Protein AF-A0A1D6E932-F1 (afdb_monomer)

Structure (mmCIF, N/CA/C/O backbone):
data_AF-A0A1D6E932-F1
#
_entry.id   AF-A0A1D6E932-F1
#
loop_
_atom_site.group_PDB
_atom_site.id
_atom_site.type_symbol
_atom_site.label_atom_id
_atom_site.label_alt_id
_atom_site.label_comp_id
_atom_site.label_asym_id
_atom_site.label_entity_id
_atom_sit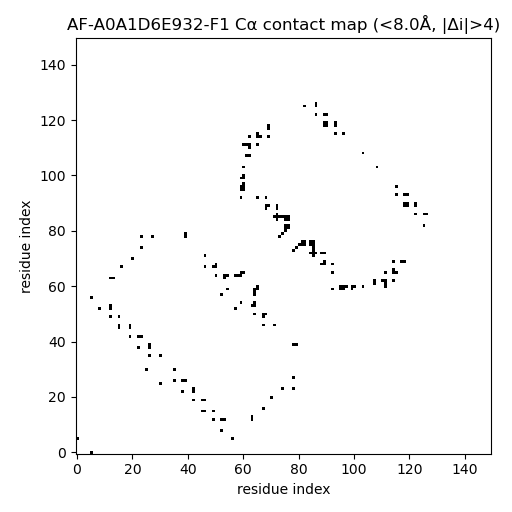e.label_seq_id
_atom_site.pdbx_PDB_ins_code
_atom_site.Cartn_x
_atom_site.Cartn_y
_atom_site.Cartn_z
_atom_site.occupancy
_atom_site.B_iso_or_equiv
_atom_site.auth_seq_id
_atom_site.auth_comp_id
_atom_site.auth_asym_id
_atom_site.auth_atom_id
_atom_site.pdbx_PDB_model_num
ATOM 1 N N . MET A 1 1 ? -7.353 -16.090 20.202 1.00 48.72 1 MET A N 1
ATOM 2 C CA . MET A 1 1 ? -6.089 -15.933 19.455 1.00 48.72 1 MET A CA 1
ATOM 3 C C . MET A 1 1 ? -4.944 -16.180 20.419 1.00 48.72 1 MET A C 1
ATOM 5 O O . MET A 1 1 ? -5.023 -15.699 21.541 1.00 48.72 1 MET A O 1
ATOM 9 N N . ASP A 1 2 ? -3.964 -16.998 20.036 1.00 39.47 2 ASP A N 1
ATOM 10 C CA . ASP A 1 2 ? -2.798 -17.320 20.872 1.00 39.47 2 ASP A CA 1
ATOM 11 C C . ASP A 1 2 ? -1.761 -16.184 20.766 1.00 39.47 2 ASP A C 1
ATOM 13 O O . ASP A 1 2 ? -1.199 -16.001 19.681 1.00 39.47 2 ASP A O 1
ATOM 17 N N . PRO A 1 3 ? -1.480 -15.441 21.854 1.00 47.84 3 PRO A N 1
ATOM 18 C CA . PRO A 1 3 ? -0.528 -14.326 21.851 1.00 47.84 3 PRO A CA 1
ATOM 19 C C . PRO A 1 3 ? 0.872 -14.726 21.363 1.00 47.84 3 PRO A C 1
ATOM 21 O O . PRO A 1 3 ? 1.587 -13.919 20.771 1.00 47.84 3 PRO A O 1
ATOM 24 N N . SER A 1 4 ? 1.250 -15.990 21.563 1.00 43.38 4 SER A N 1
ATOM 25 C CA . SER A 1 4 ? 2.555 -16.551 21.194 1.00 43.38 4 SER A CA 1
ATOM 26 C C . SER A 1 4 ? 2.719 -16.664 19.676 1.00 43.38 4 SER A C 1
ATOM 28 O O . SER A 1 4 ? 3.806 -16.450 19.135 1.00 43.38 4 SER A O 1
ATOM 30 N N . LYS A 1 5 ? 1.622 -16.962 18.970 1.00 43.97 5 LYS A N 1
ATOM 31 C CA . LYS A 1 5 ? 1.589 -17.013 17.506 1.00 43.97 5 LYS A CA 1
ATOM 32 C C . LYS A 1 5 ? 1.597 -15.610 16.911 1.00 43.97 5 LYS A C 1
ATOM 34 O O . LYS A 1 5 ? 2.419 -15.332 16.044 1.00 43.97 5 LYS A O 1
ATOM 39 N N . THR A 1 6 ? 0.774 -14.707 17.440 1.00 49.94 6 THR A N 1
ATOM 40 C CA . THR A 1 6 ? 0.719 -13.299 17.016 1.00 49.94 6 THR A CA 1
ATOM 41 C C . THR A 1 6 ? 2.080 -12.605 17.165 1.00 49.94 6 THR A C 1
ATOM 43 O O . THR A 1 6 ? 2.501 -11.887 16.262 1.00 49.94 6 THR A O 1
ATOM 46 N N . PHE A 1 7 ? 2.829 -12.896 18.237 1.00 48.88 7 PHE A N 1
ATOM 47 C CA . PHE A 1 7 ? 4.195 -12.396 18.430 1.00 48.88 7 PHE A CA 1
ATOM 48 C C . PHE A 1 7 ? 5.179 -12.930 17.373 1.00 48.88 7 PHE A C 1
ATOM 50 O O . PHE A 1 7 ? 5.971 -12.171 16.818 1.00 48.88 7 PHE A O 1
ATOM 57 N N . SER A 1 8 ? 5.099 -14.219 17.023 1.00 54.94 8 SER A N 1
ATOM 58 C CA . SER A 1 8 ? 5.931 -14.818 15.967 1.00 54.94 8 SER A CA 1
ATOM 59 C C . SER A 1 8 ? 5.633 -14.231 14.579 1.00 54.94 8 SER A C 1
ATOM 61 O O . SER A 1 8 ? 6.560 -13.941 13.818 1.00 54.94 8 SER A O 1
ATOM 63 N N . TYR A 1 9 ? 4.358 -13.990 14.260 1.00 56.62 9 TYR A N 1
ATOM 64 C CA . TYR A 1 9 ? 3.945 -13.389 12.988 1.00 56.62 9 TYR A CA 1
ATOM 65 C C . TYR A 1 9 ? 4.302 -11.907 12.891 1.00 56.62 9 TYR A C 1
ATOM 67 O O . TYR A 1 9 ? 4.814 -11.487 11.857 1.00 56.62 9 TYR A O 1
ATOM 75 N N . ALA A 1 10 ? 4.112 -11.130 13.960 1.00 55.44 10 ALA A N 1
ATOM 76 C CA . ALA A 1 10 ? 4.490 -9.719 14.003 1.00 55.44 10 ALA A CA 1
ATOM 77 C C . ALA A 1 10 ? 6.004 -9.528 13.813 1.00 55.44 10 ALA A C 1
ATOM 79 O O . ALA A 1 10 ? 6.424 -8.629 13.087 1.00 55.44 10 ALA A O 1
ATOM 80 N N . VAL A 1 11 ? 6.828 -10.412 14.390 1.00 54.97 11 VAL A N 1
ATOM 81 C CA . VAL A 1 11 ? 8.282 -10.422 14.161 1.00 54.97 11 VAL A CA 1
ATOM 82 C C . VAL A 1 11 ? 8.609 -10.766 12.704 1.00 54.97 11 VAL A C 1
ATOM 84 O O . VAL A 1 11 ? 9.445 -10.100 12.100 1.00 54.97 11 VAL A O 1
ATOM 87 N N . ARG A 1 12 ? 7.914 -11.740 12.101 1.00 56.66 12 ARG A N 1
ATOM 88 C CA . ARG A 1 12 ? 8.085 -12.105 10.682 1.00 56.66 12 ARG A CA 1
ATOM 89 C C . ARG A 1 12 ? 7.681 -10.985 9.724 1.00 56.66 12 ARG A C 1
ATOM 91 O O . ARG A 1 12 ? 8.414 -10.705 8.783 1.00 56.66 12 ARG A O 1
ATOM 98 N N . LEU A 1 13 ? 6.551 -10.329 9.979 1.00 56.72 13 LEU A N 1
ATOM 99 C CA . LEU A 1 13 ? 6.058 -9.182 9.215 1.00 56.72 13 LEU A CA 1
ATOM 100 C C . LEU A 1 13 ? 6.998 -7.988 9.345 1.00 56.72 13 LEU A C 1
ATOM 102 O O . LEU A 1 13 ? 7.326 -7.357 8.345 1.00 56.72 13 LEU A O 1
ATOM 106 N N . ARG A 1 14 ? 7.480 -7.704 10.560 1.00 58.62 14 ARG A N 1
ATOM 107 C CA . ARG A 1 14 ? 8.415 -6.603 10.790 1.00 58.62 14 ARG A CA 1
ATOM 108 C C . ARG A 1 14 ? 9.759 -6.840 10.114 1.00 58.62 14 ARG A C 1
ATOM 110 O O . ARG A 1 14 ? 10.263 -5.914 9.495 1.00 58.62 14 ARG A O 1
ATOM 117 N N . PHE A 1 15 ? 10.280 -8.066 10.177 1.00 55.44 15 PHE A N 1
ATOM 118 C CA . PHE A 1 15 ? 11.496 -8.470 9.471 1.00 55.44 15 PHE A CA 1
ATOM 119 C C . PHE A 1 15 ? 11.323 -8.346 7.948 1.00 55.44 15 PHE A C 1
ATOM 121 O O . PHE A 1 15 ? 12.140 -7.720 7.281 1.00 55.44 15 PHE A O 1
ATOM 128 N N . CYS A 1 16 ? 10.193 -8.825 7.413 1.00 57.69 16 CYS A N 1
ATOM 129 C CA . CYS A 1 16 ? 9.869 -8.726 5.990 1.00 57.69 16 CYS A CA 1
ATOM 130 C C . CYS A 1 16 ? 9.717 -7.266 5.521 1.00 57.69 16 CYS A C 1
ATOM 132 O O . CYS A 1 16 ? 10.161 -6.920 4.429 1.00 57.69 16 CYS A O 1
ATOM 134 N N . LEU A 1 17 ? 9.155 -6.385 6.357 1.00 57.22 17 LEU A N 1
ATOM 135 C CA . LEU A 1 17 ? 9.042 -4.945 6.096 1.00 57.22 17 LEU A CA 1
ATOM 136 C C . LEU A 1 17 ? 10.400 -4.231 6.111 1.00 57.22 17 LEU A C 1
ATOM 138 O O . LEU A 1 17 ? 10.667 -3.424 5.225 1.00 57.22 17 LEU A O 1
ATOM 142 N N . THR A 1 18 ? 11.275 -4.521 7.078 1.00 59.50 18 THR A N 1
ATOM 143 C CA . THR A 1 18 ? 12.627 -3.939 7.099 1.00 59.50 18 THR A CA 1
ATOM 144 C C . THR A 1 18 ? 13.475 -4.423 5.930 1.00 59.50 18 THR A C 1
ATOM 146 O O . THR A 1 18 ? 14.134 -3.609 5.287 1.00 59.50 18 THR A O 1
ATOM 149 N N . ASP A 1 19 ? 13.404 -5.711 5.597 1.00 59.34 19 ASP A N 1
ATOM 150 C CA . ASP A 1 19 ? 14.157 -6.276 4.478 1.00 59.34 19 ASP A CA 1
ATOM 151 C C . ASP A 1 19 ? 13.651 -5.763 3.128 1.00 59.34 19 ASP A C 1
ATOM 153 O O . ASP A 1 19 ? 14.445 -5.533 2.219 1.00 59.34 19 ASP A O 1
ATOM 157 N N . SER A 1 20 ? 12.344 -5.521 2.989 1.00 62.75 20 SER A N 1
ATOM 158 C CA . SER A 1 20 ? 11.769 -5.012 1.740 1.00 62.75 20 SER A CA 1
ATOM 159 C C . SER A 1 20 ? 12.076 -3.532 1.501 1.00 62.75 20 SER A C 1
ATOM 161 O O . SER A 1 20 ? 12.432 -3.182 0.380 1.00 62.75 20 SER A O 1
ATOM 163 N N . VAL A 1 21 ? 12.069 -2.672 2.528 1.00 63.16 21 VAL A N 1
ATOM 164 C CA . VAL A 1 21 ? 12.502 -1.265 2.373 1.00 63.16 21 VAL A CA 1
ATOM 165 C C . VAL A 1 21 ? 13.992 -1.171 2.016 1.00 63.16 21 VAL A C 1
ATOM 167 O O . VAL A 1 21 ? 14.375 -0.374 1.157 1.00 63.16 21 VAL A O 1
ATOM 170 N N . VAL A 1 22 ? 14.838 -2.012 2.623 1.00 63.69 22 VAL A N 1
ATOM 171 C CA . VAL A 1 22 ? 16.266 -2.100 2.270 1.00 63.69 22 VAL A CA 1
ATOM 172 C C . VAL A 1 22 ? 16.445 -2.643 0.850 1.00 63.69 22 VAL A C 1
ATOM 174 O O . VAL A 1 22 ? 17.260 -2.112 0.099 1.00 63.69 22 VAL A O 1
ATOM 177 N N . MET A 1 23 ? 15.654 -3.640 0.443 1.00 63.41 23 MET A N 1
ATOM 178 C CA . MET A 1 23 ? 15.693 -4.189 -0.914 1.00 63.41 23 MET A CA 1
ATOM 179 C C . MET A 1 23 ? 15.220 -3.205 -1.982 1.00 63.41 23 MET A C 1
ATOM 181 O O . MET A 1 23 ? 15.851 -3.147 -3.031 1.00 63.41 23 MET A O 1
ATOM 185 N N . ILE A 1 24 ? 14.182 -2.399 -1.734 1.00 61.56 24 ILE A N 1
ATOM 186 C CA . ILE A 1 24 ? 13.723 -1.364 -2.678 1.00 61.56 24 ILE A CA 1
ATOM 187 C C . ILE A 1 24 ? 14.830 -0.345 -2.938 1.00 61.56 24 ILE A C 1
ATOM 189 O O . ILE A 1 24 ? 15.150 -0.060 -4.091 1.00 61.56 24 ILE A O 1
ATOM 193 N N . ARG A 1 25 ? 15.461 0.166 -1.875 1.00 64.88 25 ARG A N 1
ATOM 194 C CA . ARG A 1 25 ? 16.590 1.098 -2.006 1.00 64.88 25 ARG A CA 1
ATOM 195 C C . ARG A 1 25 ? 17.777 0.451 -2.708 1.00 64.88 25 ARG A C 1
ATOM 197 O O . ARG A 1 25 ? 18.344 1.039 -3.621 1.00 64.88 25 ARG A O 1
ATOM 204 N N . TYR A 1 26 ? 18.103 -0.788 -2.345 1.00 62.72 26 TYR A N 1
ATOM 205 C CA . TYR A 1 26 ? 19.189 -1.533 -2.977 1.00 62.72 26 TYR A CA 1
ATOM 206 C C . TYR A 1 26 ? 18.951 -1.763 -4.482 1.00 62.72 26 TYR A C 1
ATOM 208 O O . TYR A 1 26 ? 19.862 -1.606 -5.295 1.00 62.72 26 TYR A O 1
ATOM 216 N N . LEU A 1 27 ? 17.714 -2.087 -4.861 1.00 63.81 27 LEU A N 1
ATOM 217 C CA . LEU A 1 27 ? 17.266 -2.254 -6.244 1.00 63.81 27 LEU A CA 1
ATOM 218 C C . LEU A 1 27 ? 17.329 -0.959 -7.055 1.00 63.81 27 LEU A C 1
ATOM 220 O O . LEU A 1 27 ? 17.699 -0.990 -8.230 1.00 63.81 27 LEU A O 1
ATOM 224 N N . ALA A 1 28 ? 16.946 0.160 -6.441 1.00 63.72 28 ALA A N 1
ATOM 225 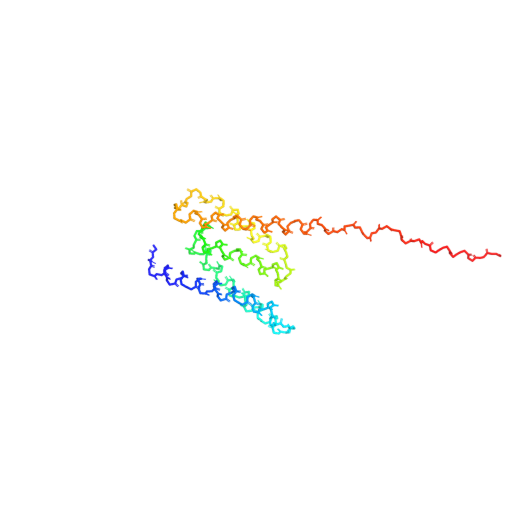C CA . ALA A 1 28 ? 16.960 1.470 -7.076 1.00 63.72 28 ALA A CA 1
ATOM 226 C C . ALA A 1 28 ? 18.388 1.999 -7.283 1.00 63.72 28 ALA A C 1
ATOM 228 O O . ALA A 1 28 ? 18.674 2.557 -8.340 1.00 63.72 28 ALA A O 1
ATOM 229 N N . GLU A 1 29 ? 19.281 1.793 -6.310 1.00 65.31 29 GLU A N 1
ATOM 230 C CA . GLU A 1 29 ? 20.620 2.396 -6.296 1.00 65.31 29 GLU A CA 1
ATOM 231 C C . GLU A 1 29 ? 21.705 1.539 -6.972 1.00 65.31 29 GLU A C 1
ATOM 233 O O . GLU A 1 29 ? 22.630 2.095 -7.563 1.00 65.31 29 GLU A O 1
ATOM 238 N N . PHE A 1 30 ? 21.627 0.200 -6.912 1.00 64.94 30 PHE A N 1
ATOM 239 C CA . PHE A 1 30 ? 22.788 -0.656 -7.225 1.00 64.94 30 PHE A CA 1
ATOM 240 C C . PHE A 1 30 ? 22.584 -1.684 -8.341 1.00 64.94 30 PHE A C 1
ATOM 242 O O . PHE A 1 30 ? 23.555 -2.329 -8.744 1.00 64.94 30 PHE A O 1
ATOM 249 N N . LYS A 1 31 ? 21.361 -1.877 -8.852 1.00 63.06 31 LYS A N 1
ATOM 250 C CA . LYS A 1 31 ? 21.060 -2.957 -9.808 1.00 63.06 31 LYS A CA 1
ATOM 251 C C . LYS A 1 31 ? 20.554 -2.429 -11.152 1.00 63.06 31 LYS A C 1
ATOM 253 O O . LYS A 1 31 ? 19.603 -1.654 -11.220 1.00 63.06 31 LYS A O 1
ATOM 258 N N . THR A 1 32 ? 21.171 -2.895 -12.242 1.00 66.31 32 THR A N 1
ATOM 259 C CA . THR A 1 32 ? 20.792 -2.576 -13.632 1.00 66.31 32 THR A CA 1
ATOM 260 C C . THR A 1 32 ? 20.562 -3.858 -14.441 1.00 66.31 32 THR A C 1
ATOM 262 O O . THR A 1 32 ? 21.080 -4.922 -14.103 1.00 66.31 32 THR A O 1
ATOM 265 N N . GLY A 1 33 ? 19.749 -3.789 -15.499 1.00 69.62 33 GLY A N 1
ATOM 266 C CA . GLY A 1 33 ? 19.511 -4.927 -16.396 1.00 69.62 33 GLY A CA 1
ATOM 267 C C . GLY A 1 33 ? 18.829 -6.131 -15.724 1.00 69.62 33 GLY A C 1
ATOM 268 O O . GLY A 1 33 ? 17.830 -5.974 -15.024 1.00 69.62 33 GLY A O 1
ATOM 269 N N . ALA A 1 34 ? 19.350 -7.340 -15.962 1.00 74.75 34 ALA A N 1
ATOM 270 C CA . ALA A 1 34 ? 18.742 -8.599 -15.514 1.00 74.75 34 ALA A CA 1
ATOM 271 C C . ALA A 1 34 ? 18.691 -8.747 -13.982 1.00 74.75 34 ALA A C 1
ATOM 273 O O . ALA A 1 34 ? 17.680 -9.189 -13.446 1.00 74.75 34 ALA A O 1
ATOM 274 N N . GLU A 1 35 ? 19.721 -8.290 -13.263 1.00 74.44 35 GLU A N 1
ATOM 275 C CA . GLU A 1 35 ? 19.758 -8.414 -11.800 1.00 74.44 35 GLU A CA 1
ATOM 276 C C . GLU A 1 35 ? 18.667 -7.579 -11.110 1.00 74.44 35 GLU A C 1
ATOM 278 O O . GLU A 1 35 ? 18.160 -7.965 -10.059 1.00 74.44 35 GLU A O 1
ATOM 283 N N . ARG A 1 36 ? 18.284 -6.438 -11.706 1.00 76.38 36 ARG A N 1
ATOM 284 C CA . ARG A 1 36 ? 17.167 -5.618 -11.213 1.00 76.38 36 ARG A CA 1
ATOM 285 C C . ARG A 1 36 ? 15.847 -6.370 -11.344 1.00 76.38 36 ARG A C 1
ATOM 287 O O . ARG A 1 36 ? 15.011 -6.286 -10.451 1.00 76.38 36 ARG A O 1
ATOM 294 N N . LYS A 1 37 ? 15.666 -7.102 -12.446 1.00 78.56 37 LYS A N 1
ATOM 295 C CA . LYS A 1 37 ? 14.451 -7.876 -12.704 1.00 78.56 37 LYS A CA 1
ATOM 296 C C . LYS A 1 37 ? 14.306 -9.023 -11.703 1.00 78.56 37 LYS A C 1
ATOM 298 O O . LYS A 1 37 ? 13.266 -9.116 -11.061 1.00 78.56 37 LYS A O 1
ATOM 303 N N . ASP A 1 38 ? 15.357 -9.816 -11.508 1.00 79.44 38 ASP A N 1
ATOM 304 C CA . ASP A 1 38 ? 15.336 -10.950 -10.573 1.00 79.44 38 ASP A CA 1
ATOM 305 C C . ASP A 1 38 ? 15.078 -10.489 -9.134 1.00 79.44 38 ASP A C 1
ATOM 307 O O . ASP A 1 38 ? 14.281 -11.076 -8.399 1.00 79.44 38 ASP A O 1
ATOM 311 N N . ALA A 1 39 ? 15.718 -9.396 -8.719 1.00 75.88 39 ALA A N 1
ATOM 312 C CA . ALA A 1 39 ? 15.491 -8.855 -7.390 1.00 75.88 39 ALA A CA 1
ATOM 313 C C . ALA A 1 39 ? 14.092 -8.218 -7.252 1.00 75.88 39 ALA A C 1
ATOM 315 O O . ALA A 1 39 ? 13.464 -8.415 -6.216 1.00 75.88 39 ALA A O 1
ATOM 316 N N . ALA A 1 40 ? 13.538 -7.573 -8.287 1.00 82.44 40 ALA A N 1
ATOM 317 C CA . ALA A 1 40 ? 12.148 -7.102 -8.268 1.00 82.44 40 ALA A CA 1
ATOM 318 C C . ALA A 1 40 ? 11.139 -8.263 -8.167 1.00 82.44 40 ALA A C 1
ATOM 320 O O . ALA A 1 40 ? 10.160 -8.166 -7.426 1.00 82.44 40 ALA A O 1
ATOM 321 N N . GLU A 1 41 ? 11.381 -9.383 -8.853 1.00 85.31 41 GLU A N 1
ATOM 322 C CA . GLU A 1 41 ? 10.555 -10.591 -8.736 1.00 85.31 41 GLU A CA 1
ATOM 323 C C . GLU A 1 41 ? 10.617 -11.180 -7.318 1.00 85.31 41 GLU A C 1
ATOM 325 O O . GLU A 1 41 ? 9.576 -11.465 -6.722 1.00 85.31 41 GLU A O 1
ATOM 330 N N . ASN A 1 42 ? 11.810 -11.274 -6.726 1.00 81.38 42 ASN A N 1
ATOM 331 C CA . ASN A 1 42 ? 11.973 -11.729 -5.343 1.00 81.38 42 ASN A CA 1
ATOM 332 C C . ASN A 1 42 ? 11.276 -10.797 -4.338 1.00 81.38 42 ASN A C 1
ATOM 334 O O . ASN A 1 42 ? 10.580 -11.266 -3.433 1.00 81.38 42 ASN A O 1
ATOM 338 N N . THR A 1 43 ? 11.402 -9.478 -4.512 1.00 82.94 43 THR A N 1
ATOM 339 C CA . THR A 1 43 ? 10.712 -8.484 -3.679 1.00 82.94 43 THR A CA 1
ATOM 340 C C . THR A 1 43 ? 9.192 -8.593 -3.815 1.00 82.94 43 THR A C 1
ATOM 342 O O . THR A 1 43 ? 8.487 -8.554 -2.808 1.00 82.94 43 THR A O 1
ATOM 345 N N . MET A 1 44 ? 8.672 -8.819 -5.025 1.00 88.25 44 MET A N 1
ATOM 346 C CA . MET A 1 44 ? 7.243 -9.057 -5.255 1.00 88.25 44 MET A CA 1
ATOM 347 C C . MET A 1 44 ? 6.735 -10.289 -4.494 1.00 88.25 44 MET A C 1
ATOM 349 O O . MET A 1 44 ? 5.664 -10.243 -3.888 1.00 88.25 44 MET A O 1
ATOM 353 N N . VAL A 1 45 ? 7.487 -11.394 -4.511 1.00 87.12 45 VAL A N 1
ATOM 354 C CA . VAL A 1 45 ? 7.122 -12.615 -3.773 1.00 87.12 45 VAL A CA 1
ATOM 355 C C . VAL A 1 45 ? 7.076 -12.347 -2.267 1.00 87.12 45 VAL A C 1
ATOM 357 O O . VAL A 1 45 ? 6.117 -12.751 -1.608 1.00 87.12 45 VAL A O 1
ATOM 360 N N . ALA A 1 46 ? 8.061 -11.622 -1.731 1.00 84.38 46 ALA A N 1
ATOM 361 C CA . ALA A 1 46 ? 8.091 -11.247 -0.320 1.00 84.38 46 ALA A CA 1
ATOM 362 C C . ALA A 1 46 ? 6.887 -10.371 0.069 1.00 84.38 46 ALA A C 1
ATOM 364 O O . ALA A 1 46 ? 6.220 -10.657 1.064 1.00 84.38 46 ALA A O 1
ATOM 365 N N . TYR A 1 47 ? 6.554 -9.361 -0.745 1.00 88.31 47 TYR A N 1
ATOM 366 C CA . TYR A 1 47 ? 5.396 -8.500 -0.499 1.00 88.31 47 TYR A CA 1
ATOM 367 C C . TYR A 1 47 ? 4.076 -9.264 -0.501 1.00 88.31 47 TYR A C 1
ATOM 369 O O . TYR A 1 47 ? 3.261 -9.055 0.393 1.00 88.31 47 TYR A O 1
ATOM 377 N N . LYS A 1 48 ? 3.875 -10.179 -1.456 1.00 90.75 48 LYS A N 1
ATOM 378 C CA . LYS A 1 48 ? 2.667 -11.015 -1.498 1.00 90.75 48 LYS A CA 1
ATOM 379 C C . LYS A 1 48 ? 2.552 -11.910 -0.269 1.00 90.75 48 LYS A C 1
ATOM 381 O O . LYS A 1 48 ? 1.507 -11.926 0.368 1.00 90.75 48 LYS A O 1
ATOM 386 N N . ALA A 1 49 ? 3.637 -12.581 0.117 1.00 87.56 49 ALA A N 1
ATOM 387 C CA . ALA A 1 49 ? 3.637 -13.426 1.308 1.00 87.56 49 ALA A CA 1
ATOM 388 C C . ALA A 1 49 ? 3.339 -12.621 2.587 1.00 87.56 49 ALA A C 1
ATOM 390 O O . ALA A 1 49 ? 2.572 -13.066 3.439 1.00 87.56 49 ALA A O 1
ATOM 391 N N . ALA A 1 50 ? 3.914 -11.422 2.720 1.00 87.12 50 ALA A N 1
ATOM 392 C CA . ALA A 1 50 ? 3.606 -10.524 3.828 1.00 87.12 50 ALA A CA 1
ATOM 393 C C . ALA A 1 50 ? 2.144 -10.052 3.789 1.00 87.12 50 ALA A C 1
ATOM 395 O O . ALA A 1 50 ? 1.503 -9.979 4.836 1.00 87.12 50 ALA A O 1
ATOM 396 N N . GLN A 1 51 ? 1.613 -9.757 2.599 1.00 91.19 51 GLN A N 1
ATOM 397 C CA . GLN A 1 51 ? 0.238 -9.300 2.418 1.00 91.19 51 GLN A CA 1
ATOM 398 C C . GLN A 1 51 ? -0.753 -10.384 2.829 1.00 91.19 51 GLN A C 1
ATOM 400 O O . GLN A 1 51 ? -1.651 -10.094 3.611 1.00 91.19 51 GLN A O 1
ATOM 405 N N . ASP A 1 52 ? -0.548 -11.628 2.398 1.00 91.06 52 ASP A N 1
ATOM 406 C CA . ASP A 1 52 ? -1.408 -12.757 2.765 1.00 91.06 52 ASP A CA 1
ATOM 407 C C . ASP A 1 52 ? -1.475 -12.943 4.290 1.00 91.06 52 ASP A C 1
ATOM 409 O O . ASP A 1 52 ? -2.555 -13.112 4.857 1.00 91.06 52 ASP A O 1
ATOM 413 N N . ILE A 1 53 ? -0.330 -12.840 4.979 1.00 89.38 53 ILE A N 1
ATOM 414 C CA . ILE A 1 53 ? -0.272 -12.927 6.446 1.00 89.38 53 ILE A CA 1
ATOM 415 C C . ILE A 1 53 ? -0.982 -11.727 7.088 1.00 89.38 53 ILE A C 1
ATOM 417 O O . ILE A 1 53 ? -1.763 -11.901 8.020 1.00 89.38 53 ILE A O 1
ATOM 421 N N . ALA A 1 54 ? -0.731 -10.507 6.604 1.00 89.56 54 ALA A N 1
ATOM 422 C CA . ALA A 1 54 ? -1.339 -9.301 7.159 1.00 89.56 54 ALA A CA 1
ATOM 423 C C . ALA A 1 54 ? -2.865 -9.282 6.981 1.00 89.56 54 ALA A C 1
ATOM 425 O O . ALA A 1 54 ? -3.572 -8.879 7.900 1.00 89.56 54 ALA A O 1
ATOM 426 N N . LEU A 1 55 ? -3.376 -9.738 5.834 1.00 90.06 55 LEU A N 1
ATOM 427 C CA . LEU A 1 55 ? -4.812 -9.836 5.564 1.00 90.06 55 LEU A CA 1
ATOM 428 C C . LEU A 1 55 ? -5.501 -10.862 6.473 1.00 90.06 55 LEU A C 1
ATOM 430 O O . LEU A 1 55 ? -6.640 -10.639 6.875 1.00 90.06 55 LEU A O 1
ATOM 434 N N . ALA A 1 56 ? -4.823 -11.968 6.794 1.00 90.88 56 ALA A N 1
ATOM 435 C CA . ALA A 1 56 ? -5.375 -13.032 7.628 1.00 90.88 56 ALA A CA 1
ATOM 436 C C . ALA A 1 56 ? -5.335 -12.716 9.133 1.00 90.88 56 ALA A C 1
ATOM 438 O O . ALA A 1 56 ? -6.238 -13.112 9.868 1.00 90.88 56 ALA A O 1
ATOM 439 N N . GLU A 1 57 ? -4.287 -12.031 9.599 1.00 88.69 57 GLU A N 1
ATOM 440 C CA . GLU A 1 57 ? -3.981 -11.924 11.033 1.00 88.69 57 GLU A CA 1
ATOM 441 C C . GLU A 1 57 ? -4.190 -10.518 11.615 1.00 88.69 57 GLU A C 1
ATOM 443 O O . GLU A 1 57 ? -4.272 -10.376 12.836 1.00 88.69 57 GLU A O 1
ATOM 448 N N . LEU A 1 58 ? -4.250 -9.471 10.783 1.00 89.38 58 LEU A N 1
ATOM 449 C CA . LEU A 1 58 ? -4.293 -8.080 11.241 1.00 89.38 58 LEU A CA 1
ATOM 450 C C . LEU A 1 58 ? -5.539 -7.347 10.736 1.00 89.38 58 LEU A C 1
ATOM 452 O O . LEU A 1 58 ? -5.901 -7.434 9.560 1.00 89.38 58 LEU A O 1
ATOM 456 N N . ALA A 1 59 ? -6.144 -6.548 11.616 1.00 90.69 59 ALA A N 1
ATOM 457 C CA . ALA A 1 59 ? -7.233 -5.647 11.248 1.00 90.69 59 ALA A CA 1
ATOM 458 C C . ALA A 1 59 ? -6.777 -4.637 10.173 1.00 90.69 59 ALA A C 1
ATOM 460 O O . ALA A 1 59 ? -5.601 -4.252 10.170 1.00 90.69 59 ALA A O 1
ATOM 461 N N . PRO A 1 60 ? -7.671 -4.168 9.284 1.00 92.38 60 PRO A N 1
ATOM 462 C CA . PRO A 1 60 ? -7.349 -3.174 8.256 1.00 92.38 60 PRO A CA 1
ATOM 463 C C . PRO A 1 60 ? -6.719 -1.890 8.795 1.00 92.38 60 PRO A C 1
ATOM 465 O O . PRO A 1 60 ? -5.880 -1.286 8.135 1.00 92.38 60 PRO A O 1
ATOM 468 N N . THR A 1 61 ? -7.070 -1.511 10.019 1.00 92.62 61 THR A N 1
ATOM 469 C CA . THR A 1 61 ? -6.541 -0.338 10.715 1.00 92.62 61 THR A CA 1
ATOM 470 C C . THR A 1 61 ? -5.182 -0.563 11.370 1.00 92.62 61 THR A C 1
ATOM 472 O O . THR A 1 61 ? -4.575 0.384 11.851 1.00 92.62 61 THR A O 1
ATOM 475 N N . HIS A 1 62 ? -4.670 -1.794 11.415 1.00 91.00 62 HIS A N 1
ATOM 476 C CA . HIS A 1 62 ? -3.440 -2.095 12.136 1.00 91.00 62 HIS A CA 1
ATOM 477 C C . HIS A 1 62 ? -2.218 -1.423 11.464 1.00 91.00 62 HIS A C 1
ATOM 479 O O . HIS A 1 62 ? -1.976 -1.677 10.277 1.00 91.00 62 HIS A O 1
ATOM 485 N N . PRO A 1 63 ? -1.360 -0.676 12.197 1.00 90.94 63 PRO A N 1
ATOM 486 C CA . PRO A 1 63 ? -0.236 0.073 11.616 1.00 90.94 63 PRO A CA 1
ATOM 487 C C . PRO A 1 63 ? 0.699 -0.764 10.735 1.00 90.94 63 PRO A C 1
ATOM 489 O O . PRO A 1 63 ? 1.145 -0.317 9.685 1.00 90.94 63 PR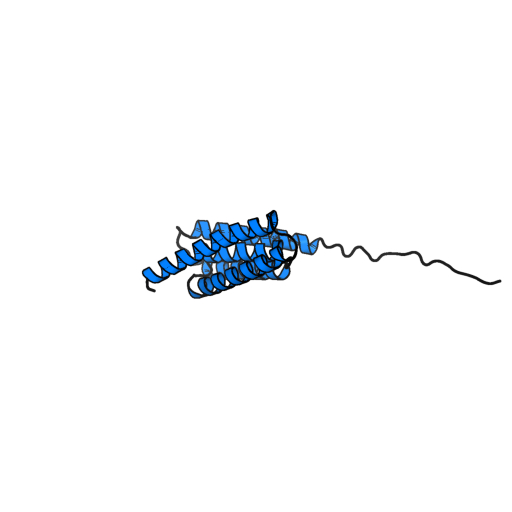O A O 1
ATOM 492 N N . ILE A 1 64 ? 0.972 -2.015 11.123 1.00 89.50 64 ILE A N 1
ATOM 493 C CA . ILE A 1 64 ? 1.798 -2.943 10.326 1.00 89.50 64 ILE A CA 1
ATOM 494 C C . ILE A 1 64 ? 1.156 -3.265 8.965 1.00 89.50 64 ILE A C 1
ATOM 496 O O . ILE A 1 64 ? 1.859 -3.279 7.956 1.00 89.50 64 ILE A O 1
ATOM 500 N N . ARG A 1 65 ? -0.163 -3.509 8.915 1.00 92.62 65 ARG A N 1
ATOM 501 C CA . ARG A 1 65 ? -0.881 -3.814 7.665 1.00 92.62 65 ARG A CA 1
ATOM 502 C C . ARG A 1 65 ? -0.942 -2.581 6.766 1.00 92.62 65 ARG A C 1
ATOM 504 O O . ARG A 1 65 ? -0.670 -2.690 5.573 1.00 92.62 65 ARG A O 1
ATOM 511 N N . LEU A 1 66 ? -1.209 -1.411 7.345 1.00 93.50 66 LEU A N 1
ATOM 512 C CA . LEU A 1 66 ? -1.204 -0.143 6.616 1.00 93.50 66 LEU A CA 1
ATOM 513 C C . LEU A 1 66 ? 0.184 0.200 6.068 1.00 93.50 66 LEU A C 1
ATOM 515 O O . LEU A 1 66 ? 0.316 0.549 4.898 1.00 93.50 66 LEU A O 1
ATOM 519 N N . GLY A 1 67 ? 1.230 0.045 6.883 1.00 92.06 67 GLY A N 1
ATOM 520 C CA . GLY A 1 67 ? 2.611 0.284 6.464 1.00 92.06 67 GLY A CA 1
ATOM 521 C C . GLY A 1 67 ? 3.055 -0.664 5.350 1.00 92.06 67 GLY A C 1
ATOM 522 O O . 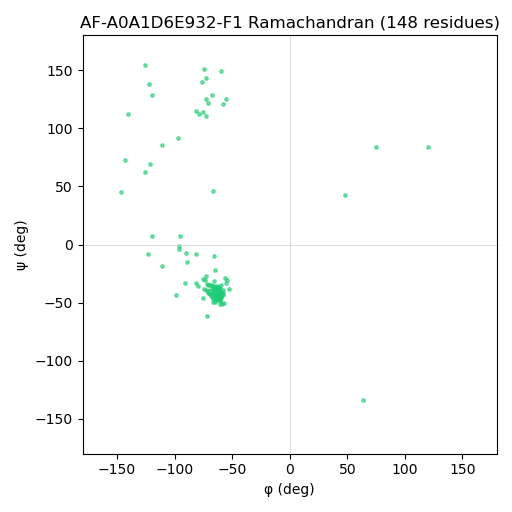GLY A 1 67 ? 3.770 -0.259 4.436 1.00 92.06 67 GLY A O 1
ATOM 523 N N . LEU A 1 68 ? 2.584 -1.914 5.376 1.00 92.44 68 LEU A N 1
ATOM 524 C CA . LEU A 1 68 ? 2.800 -2.860 4.287 1.00 92.44 68 LEU A CA 1
ATOM 525 C C . LEU A 1 68 ? 2.120 -2.415 2.991 1.00 92.44 68 LEU A C 1
ATOM 527 O O . LEU A 1 68 ? 2.768 -2.422 1.948 1.00 92.44 68 LEU A O 1
ATOM 531 N N . ALA A 1 69 ? 0.851 -2.006 3.052 1.00 94.62 69 ALA A N 1
ATOM 532 C CA . ALA A 1 69 ? 0.130 -1.513 1.881 1.00 94.62 69 ALA A CA 1
ATOM 533 C C . ALA A 1 69 ? 0.785 -0.254 1.288 1.00 94.62 69 ALA A C 1
ATOM 535 O O . ALA A 1 69 ? 0.923 -0.159 0.070 1.00 94.62 69 ALA A O 1
ATOM 536 N N . LEU A 1 70 ? 1.243 0.667 2.143 1.00 92.81 70 LEU A N 1
ATOM 537 C CA . LEU A 1 70 ? 1.981 1.866 1.742 1.00 92.81 70 LEU A CA 1
ATOM 538 C C . LEU A 1 70 ? 3.285 1.515 1.015 1.00 92.81 70 LEU A C 1
ATOM 540 O O . LEU A 1 70 ? 3.531 1.995 -0.085 1.00 92.81 70 LEU A O 1
ATOM 544 N N . ASN A 1 71 ? 4.117 0.653 1.597 1.00 90.62 71 ASN A N 1
ATOM 545 C CA . ASN A 1 71 ? 5.387 0.285 0.968 1.00 90.62 71 ASN A CA 1
ATOM 546 C C . ASN A 1 71 ? 5.174 -0.492 -0.337 1.00 90.62 71 ASN A C 1
ATOM 548 O O . ASN A 1 71 ? 5.902 -0.300 -1.309 1.00 90.62 71 ASN A O 1
ATOM 552 N N . PHE A 1 72 ? 4.163 -1.361 -0.377 1.00 93.38 72 PHE A N 1
ATOM 553 C CA . PHE A 1 72 ? 3.878 -2.153 -1.564 1.00 93.38 72 PHE A CA 1
ATOM 554 C C . PHE A 1 72 ? 3.291 -1.293 -2.696 1.00 93.38 72 PHE A C 1
ATOM 556 O O . PHE A 1 72 ? 3.613 -1.521 -3.862 1.00 93.38 72 PHE A O 1
ATOM 563 N N . SER A 1 73 ? 2.495 -0.263 -2.388 1.00 94.00 73 SER A N 1
ATOM 564 C CA . SER A 1 73 ? 2.021 0.679 -3.409 1.00 94.00 73 SER A CA 1
ATOM 565 C C . SER A 1 73 ? 3.173 1.499 -3.998 1.00 94.00 73 SER A C 1
ATOM 567 O O . SER A 1 73 ? 3.275 1.590 -5.219 1.00 94.00 73 SER A O 1
ATOM 569 N N . VAL A 1 74 ? 4.107 1.978 -3.169 1.00 90.75 74 VAL A N 1
ATOM 570 C CA . VAL A 1 74 ? 5.337 2.646 -3.637 1.00 90.75 74 VAL A CA 1
ATOM 571 C C . VAL A 1 74 ? 6.169 1.716 -4.523 1.00 90.75 74 VAL A C 1
ATOM 573 O O . VAL A 1 74 ? 6.629 2.132 -5.581 1.00 90.75 74 VAL A O 1
ATOM 576 N N . PHE A 1 75 ? 6.304 0.435 -4.167 1.00 89.31 75 PHE A N 1
ATOM 577 C CA . PHE A 1 75 ? 6.988 -0.549 -5.012 1.00 89.31 75 PHE A CA 1
ATOM 578 C C . PHE A 1 75 ? 6.330 -0.706 -6.393 1.00 89.31 75 PHE A C 1
ATOM 580 O O . PHE A 1 75 ? 7.026 -0.740 -7.412 1.00 89.31 75 PHE A O 1
ATOM 587 N N . TYR A 1 76 ? 4.996 -0.776 -6.448 1.00 92.38 76 TYR A N 1
ATOM 588 C CA . TYR A 1 76 ? 4.276 -0.800 -7.723 1.00 92.38 76 TYR A CA 1
ATOM 589 C C . TYR A 1 76 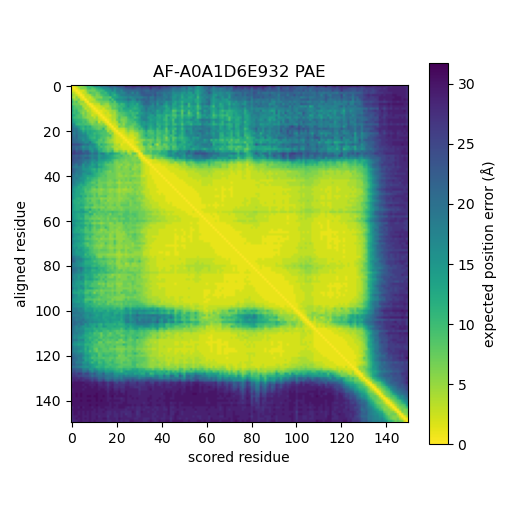? 4.521 0.466 -8.550 1.00 92.38 76 TYR A C 1
ATOM 591 O O . TYR A 1 76 ? 4.672 0.355 -9.767 1.00 92.38 76 TYR A O 1
ATOM 599 N N . TYR A 1 77 ? 4.582 1.631 -7.905 1.00 89.44 77 TYR A N 1
ATOM 600 C CA . TYR A 1 77 ? 4.805 2.911 -8.570 1.00 89.44 77 TYR A CA 1
ATOM 601 C C . TYR A 1 77 ? 6.249 3.045 -9.076 1.00 89.44 77 TYR A C 1
ATOM 603 O O . TYR A 1 77 ? 6.481 3.102 -10.278 1.00 89.44 77 TYR A O 1
ATOM 611 N N . GLU A 1 78 ? 7.232 3.016 -8.175 1.00 85.50 78 GLU A N 1
ATOM 612 C CA . GLU A 1 78 ? 8.624 3.375 -8.471 1.00 85.50 78 GLU A CA 1
ATOM 613 C C . GLU A 1 78 ? 9.432 2.248 -9.128 1.00 85.50 78 GLU A C 1
ATOM 615 O O . GLU A 1 78 ? 10.333 2.506 -9.929 1.00 85.50 78 GLU A O 1
ATOM 620 N N . ILE A 1 79 ? 9.156 0.983 -8.785 1.00 85.69 79 ILE A N 1
ATOM 621 C CA . ILE A 1 79 ? 9.982 -0.146 -9.243 1.00 85.69 79 ILE A CA 1
ATOM 622 C C . ILE A 1 79 ? 9.361 -0.846 -10.445 1.00 85.69 79 ILE A C 1
ATOM 624 O O . ILE A 1 79 ? 10.077 -1.178 -11.393 1.00 85.69 79 ILE A O 1
ATOM 628 N N . LEU A 1 80 ? 8.046 -1.0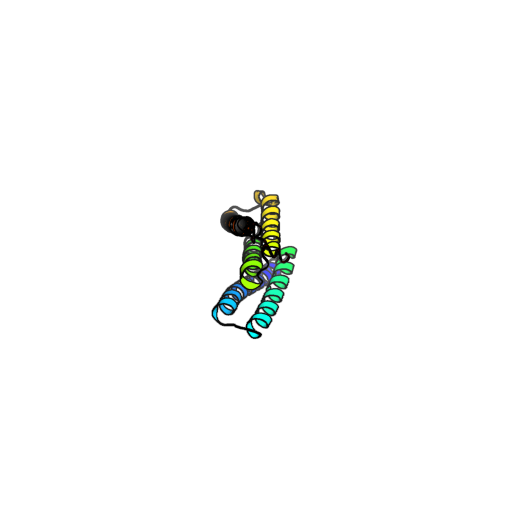69 -10.413 1.00 88.00 80 LEU A N 1
ATOM 629 C CA . LEU A 1 80 ? 7.321 -1.769 -11.477 1.00 88.00 80 LEU A CA 1
ATOM 630 C C . LEU A 1 80 ? 6.656 -0.840 -12.491 1.00 88.00 80 LEU A C 1
ATOM 632 O O . LEU A 1 80 ? 6.034 -1.342 -13.429 1.00 88.00 80 LEU A O 1
ATOM 636 N N . ASN A 1 81 ? 6.766 0.480 -12.305 1.00 89.12 81 ASN A N 1
ATOM 637 C CA . ASN A 1 81 ? 6.186 1.490 -13.188 1.00 89.12 81 ASN A CA 1
ATOM 638 C C . ASN A 1 81 ? 4.709 1.200 -13.519 1.00 89.12 81 ASN A C 1
ATOM 640 O O . ASN A 1 81 ? 4.286 1.230 -14.673 1.00 89.12 81 ASN A O 1
ATOM 644 N N . SER A 1 82 ? 3.947 0.798 -12.500 1.00 91.81 82 SER A N 1
ATOM 645 C CA . SER A 1 82 ? 2.557 0.346 -12.602 1.00 91.81 82 SER A CA 1
ATOM 646 C C . SER A 1 82 ? 1.650 1.230 -11.733 1.00 91.81 82 SER A C 1
ATOM 648 O O . SER A 1 82 ? 1.138 0.757 -10.708 1.00 91.81 82 SER A O 1
ATOM 650 N N . PRO A 1 83 ? 1.442 2.505 -12.116 1.00 91.44 83 PRO A N 1
ATOM 651 C CA . PRO A 1 83 ? 0.724 3.486 -11.302 1.00 91.44 83 PRO A CA 1
ATOM 652 C C . PRO A 1 83 ? -0.724 3.073 -11.011 1.00 91.44 83 PRO A C 1
ATOM 654 O O . PRO A 1 83 ? -1.174 3.194 -9.874 1.00 91.44 83 PRO A O 1
ATOM 657 N N . ASP A 1 84 ? -1.420 2.459 -11.972 1.00 91.94 84 ASP A N 1
ATOM 658 C CA . ASP A 1 84 ? -2.794 1.972 -11.776 1.00 91.94 84 ASP A CA 1
ATOM 659 C C . ASP A 1 84 ? -2.903 0.974 -10.615 1.00 91.94 84 ASP A C 1
ATOM 661 O O . ASP A 1 84 ? -3.831 1.028 -9.801 1.00 91.94 84 ASP A O 1
ATOM 665 N N . ARG A 1 85 ? -1.930 0.056 -10.510 1.00 93.88 85 ARG A N 1
ATOM 666 C CA . ARG A 1 85 ? -1.885 -0.939 -9.430 1.00 93.88 85 ARG A CA 1
ATOM 667 C C . ARG A 1 85 ? -1.491 -0.309 -8.102 1.00 93.88 85 ARG A C 1
ATOM 669 O O . ARG A 1 85 ? -2.072 -0.675 -7.084 1.00 93.88 85 ARG A O 1
ATOM 676 N N . ALA A 1 86 ? -0.546 0.632 -8.116 1.00 93.56 86 ALA A N 1
ATOM 677 C CA . ALA A 1 86 ? -0.144 1.377 -6.927 1.00 93.56 86 ALA A CA 1
ATOM 678 C C . ALA A 1 86 ? -1.335 2.130 -6.319 1.00 93.56 86 ALA A C 1
ATOM 680 O O . ALA A 1 86 ? -1.652 1.939 -5.143 1.00 93.56 86 ALA A O 1
ATOM 681 N N . CYS A 1 87 ? -2.046 2.903 -7.143 1.00 93.94 87 CYS A N 1
ATOM 682 C CA . CYS A 1 87 ? -3.227 3.657 -6.739 1.00 93.94 87 CYS A CA 1
ATOM 683 C C . CYS A 1 87 ? -4.357 2.738 -6.269 1.00 93.94 87 CYS A C 1
ATOM 685 O O . CYS A 1 87 ? -4.950 2.986 -5.223 1.00 93.94 87 CYS A O 1
ATOM 687 N N . SER A 1 88 ? -4.628 1.647 -6.991 1.00 95.56 88 SER A N 1
ATOM 688 C CA . SER A 1 88 ? -5.668 0.687 -6.595 1.00 95.56 88 SER A CA 1
ATOM 689 C C . SER A 1 88 ? -5.390 0.081 -5.218 1.00 95.56 88 SER A C 1
ATOM 691 O O . SER A 1 88 ? -6.282 0.044 -4.372 1.00 95.56 88 SER A O 1
ATOM 693 N N . LEU A 1 89 ? -4.146 -0.340 -4.965 1.00 96.00 89 LEU A N 1
ATOM 694 C CA . LEU A 1 89 ? -3.746 -0.932 -3.690 1.00 96.00 89 LEU A CA 1
ATOM 695 C C . LEU A 1 89 ? -3.808 0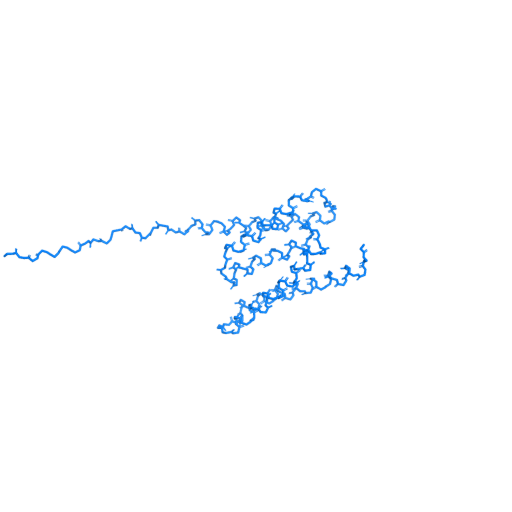.082 -2.539 1.00 96.00 89 LEU A C 1
ATOM 697 O O . LEU A 1 89 ? -4.347 -0.224 -1.476 1.00 96.00 89 LEU A O 1
ATOM 701 N N . ALA A 1 90 ? -3.274 1.289 -2.750 1.00 95.25 90 ALA A N 1
ATOM 702 C CA . ALA A 1 90 ? -3.291 2.345 -1.742 1.00 95.25 90 ALA A CA 1
ATOM 703 C C . ALA A 1 90 ? -4.725 2.780 -1.405 1.00 95.25 90 ALA A C 1
ATOM 705 O O . ALA A 1 90 ? -5.062 2.921 -0.230 1.00 95.25 90 ALA A O 1
ATOM 706 N N . LYS A 1 91 ? -5.583 2.928 -2.423 1.00 95.19 91 LYS A N 1
ATOM 707 C CA . LYS A 1 91 ? -6.994 3.283 -2.250 1.00 95.19 91 LYS A CA 1
ATOM 708 C C . LYS A 1 91 ? -7.752 2.205 -1.486 1.00 95.19 91 LYS A C 1
ATOM 710 O O . LYS A 1 91 ? -8.466 2.530 -0.547 1.00 95.19 91 LYS A O 1
ATOM 715 N N . GLN A 1 92 ? -7.566 0.936 -1.849 1.00 96.00 92 GLN A N 1
ATOM 716 C CA . GLN A 1 92 ? -8.201 -0.177 -1.149 1.00 96.00 92 GLN A CA 1
ATOM 717 C C . GLN A 1 92 ? -7.833 -0.179 0.341 1.00 96.00 92 GLN A C 1
ATOM 719 O O . GLN A 1 92 ? -8.719 -0.220 1.189 1.00 96.00 92 GLN A O 1
ATOM 724 N N . ALA A 1 93 ? -6.540 -0.090 0.667 1.00 95.19 93 ALA A N 1
ATOM 725 C CA . ALA A 1 93 ? -6.091 -0.088 2.057 1.00 95.19 93 ALA A CA 1
ATOM 726 C C . ALA A 1 93 ? -6.623 1.120 2.846 1.00 95.19 93 ALA A C 1
ATOM 728 O O . ALA A 1 93 ? -6.985 0.982 4.013 1.00 95.19 93 ALA A O 1
ATOM 729 N N . PHE A 1 94 ? -6.694 2.292 2.208 1.00 95.06 94 PHE A N 1
ATOM 730 C CA . PHE A 1 94 ? -7.260 3.495 2.812 1.00 95.06 94 PHE A CA 1
ATOM 731 C C . PHE A 1 94 ? -8.762 3.340 3.092 1.00 95.06 94 PHE A C 1
ATOM 733 O O . PHE A 1 94 ? -9.196 3.591 4.214 1.00 95.06 94 PHE A O 1
ATOM 740 N N . ASP A 1 95 ? -9.543 2.883 2.110 1.00 95.62 95 ASP A N 1
ATOM 741 C CA . ASP A 1 95 ? -10.994 2.707 2.238 1.00 95.62 95 ASP A CA 1
ATOM 742 C C . ASP A 1 95 ? -11.349 1.656 3.307 1.00 95.62 95 ASP A C 1
ATOM 744 O O . ASP A 1 95 ? -12.228 1.888 4.139 1.00 95.62 95 ASP A O 1
ATOM 748 N N . GLU A 1 96 ? -10.633 0.525 3.330 1.00 94.06 96 GLU A N 1
ATOM 749 C CA . GLU A 1 96 ? -10.804 -0.513 4.355 1.00 94.06 96 GLU A CA 1
ATOM 750 C C . GLU A 1 96 ? -10.497 0.039 5.757 1.00 94.06 96 GLU A C 1
ATOM 752 O O . GLU A 1 96 ? -11.276 -0.166 6.688 1.00 94.06 96 GLU A O 1
ATOM 757 N N . ALA A 1 97 ? -9.407 0.797 5.917 1.00 93.06 97 ALA A N 1
ATOM 758 C CA . ALA A 1 97 ? -9.050 1.390 7.203 1.00 93.06 97 ALA A CA 1
ATOM 759 C C . ALA A 1 97 ? -10.051 2.452 7.673 1.00 93.06 97 ALA A C 1
ATOM 761 O O . ALA A 1 97 ? -10.369 2.495 8.858 1.00 93.06 97 ALA A O 1
ATOM 762 N N . ILE A 1 98 ? -10.587 3.278 6.766 1.00 93.31 98 ILE A N 1
ATOM 763 C CA . ILE A 1 98 ? -11.639 4.254 7.092 1.00 93.31 98 ILE A CA 1
ATOM 764 C C . ILE A 1 98 ? -12.888 3.552 7.628 1.00 93.31 98 ILE A C 1
ATOM 766 O O . ILE A 1 98 ? -13.477 4.027 8.596 1.00 93.31 98 ILE A O 1
ATOM 770 N N . SER A 1 99 ? -13.271 2.414 7.040 1.00 92.56 99 SER A N 1
ATOM 771 C CA . SER A 1 99 ? -14.480 1.686 7.445 1.00 92.56 99 SER A CA 1
ATOM 772 C C . SER A 1 99 ? -14.427 1.118 8.869 1.00 92.56 99 SER A C 1
ATOM 774 O O . SER A 1 99 ? -15.472 0.892 9.476 1.00 92.56 99 SER A O 1
ATOM 776 N N . GLU A 1 100 ? -13.224 0.933 9.421 1.00 89.50 100 GLU A N 1
ATOM 777 C CA . GLU A 1 100 ? -13.005 0.357 10.752 1.00 89.50 100 GLU A CA 1
ATOM 778 C C . GLU A 1 100 ? -12.279 1.315 11.715 1.00 89.50 100 GLU A C 1
ATOM 780 O O . GLU A 1 100 ? -11.925 0.920 12.829 1.00 89.50 100 GLU A O 1
ATOM 785 N N . LEU A 1 101 ? -12.063 2.579 11.325 1.00 86.62 101 LEU A N 1
ATOM 786 C CA . LEU A 1 101 ? -11.244 3.542 12.073 1.00 86.62 101 LEU A CA 1
ATOM 787 C C . LEU A 1 101 ? -11.766 3.791 13.497 1.00 86.62 101 LEU A C 1
ATOM 789 O O . LEU A 1 101 ? -10.972 3.920 14.429 1.00 86.62 101 LEU A O 1
ATOM 793 N N . ASP A 1 102 ? -13.087 3.772 13.677 1.00 85.25 102 ASP A N 1
ATOM 794 C CA . ASP A 1 102 ? -13.755 3.992 14.967 1.00 85.25 102 ASP A CA 1
ATOM 795 C C . ASP A 1 102 ? -13.469 2.890 16.009 1.00 85.25 102 ASP A C 1
ATOM 797 O O . ASP A 1 102 ? -13.809 3.034 17.183 1.00 85.25 102 ASP A O 1
ATOM 801 N N . THR A 1 103 ? -12.843 1.780 15.601 1.00 79.31 103 THR A N 1
ATOM 802 C CA . THR A 1 103 ? -12.546 0.628 16.470 1.00 79.31 103 THR A CA 1
ATOM 803 C C . THR A 1 103 ? -11.127 0.636 17.053 1.00 79.31 103 THR A C 1
ATOM 805 O O . THR A 1 103 ? -10.777 -0.239 17.848 1.00 79.31 103 THR A O 1
ATOM 808 N N . LEU A 1 104 ? -10.295 1.613 16.674 1.00 82.50 104 LEU A N 1
ATOM 809 C CA . LEU A 1 104 ? -8.894 1.696 17.089 1.00 82.50 104 LEU A CA 1
ATOM 810 C C . LEU A 1 104 ? -8.724 2.106 18.558 1.00 82.50 104 LEU A C 1
ATOM 812 O O . LEU A 1 104 ? -9.407 2.988 19.074 1.00 82.50 104 LEU A O 1
ATOM 816 N N . SER A 1 105 ? -7.720 1.521 19.215 1.00 79.94 105 SER A N 1
ATOM 817 C CA . SER A 1 105 ? -7.246 1.987 20.520 1.00 79.94 105 SER A CA 1
ATOM 818 C C . SER A 1 105 ? -6.429 3.278 20.383 1.00 79.94 105 SER A C 1
ATOM 820 O O . SER A 1 105 ? -5.741 3.480 19.380 1.00 79.94 105 SER A O 1
ATOM 822 N N . GLU A 1 106 ? -6.435 4.132 21.414 1.00 79.31 106 GLU A N 1
ATOM 823 C CA . GLU A 1 106 ? -5.680 5.400 21.408 1.00 79.31 106 GLU A CA 1
ATOM 824 C C . GLU A 1 106 ? -4.180 5.219 21.115 1.00 79.31 106 GLU A C 1
ATOM 826 O O . GLU A 1 106 ? -3.567 6.072 20.472 1.00 79.31 106 GLU A O 1
ATOM 831 N N . GLU A 1 107 ? -3.595 4.100 21.555 1.00 76.88 107 GLU A N 1
ATOM 832 C CA . GLU A 1 107 ? -2.181 3.774 21.347 1.00 76.88 107 GLU A CA 1
ATOM 833 C C . GLU A 1 107 ? -1.850 3.57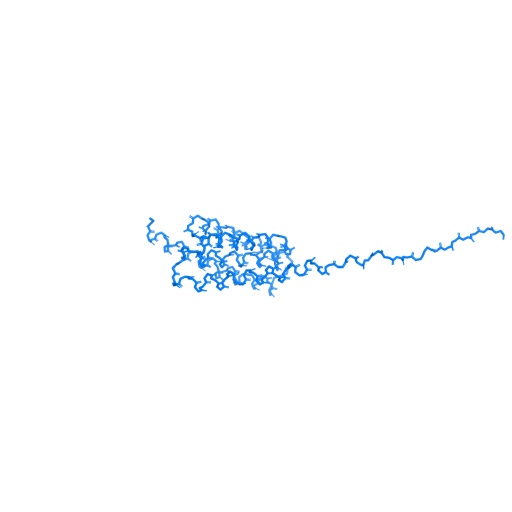7 19.861 1.00 76.88 107 GLU A C 1
ATOM 835 O O . GLU A 1 107 ? -0.856 4.105 19.373 1.00 76.88 107 GLU A O 1
ATOM 840 N N . SER A 1 108 ? -2.708 2.869 19.119 1.00 81.19 108 SER A N 1
ATOM 841 C CA . SER A 1 108 ? -2.502 2.606 17.688 1.00 81.19 108 SER A CA 1
ATOM 842 C C . SER A 1 108 ? -3.097 3.687 16.783 1.00 81.19 108 SER A C 1
ATOM 844 O O . SER A 1 108 ? -2.756 3.750 15.602 1.00 81.19 108 SER A O 1
ATOM 846 N N . TYR A 1 109 ? -3.969 4.553 17.307 1.00 88.00 109 TYR A N 1
ATOM 847 C CA . TYR A 1 109 ? -4.670 5.574 16.529 1.00 88.00 109 TYR A CA 1
ATOM 848 C C . TYR A 1 109 ? -3.710 6.565 15.859 1.00 88.00 109 TYR A C 1
ATOM 850 O O . TYR A 1 109 ? -3.852 6.867 14.673 1.00 88.00 109 TYR A O 1
ATOM 858 N N . LYS A 1 110 ? -2.692 7.040 16.588 1.00 90.12 110 LYS A N 1
ATOM 859 C CA . LYS A 1 110 ? -1.716 8.012 16.059 1.00 90.12 110 LYS A CA 1
ATOM 860 C C . LYS A 1 110 ? -0.906 7.444 14.897 1.00 90.12 110 LYS A C 1
ATOM 862 O O . LYS A 1 110 ? -0.796 8.091 13.860 1.00 90.12 110 LYS A O 1
ATOM 867 N N . ASP A 1 111 ? -0.395 6.227 15.050 1.00 89.31 111 ASP A N 1
ATOM 868 C CA . ASP A 1 111 ? 0.422 5.586 14.017 1.00 89.31 111 ASP A CA 1
ATOM 869 C C . ASP A 1 111 ? -0.421 5.231 12.787 1.00 89.31 111 ASP A C 1
ATOM 871 O O . ASP A 1 111 ? -0.017 5.489 11.654 1.00 89.31 111 ASP A O 1
ATOM 875 N N . SER A 1 112 ? -1.626 4.699 13.000 1.00 91.00 112 SER A N 1
ATOM 876 C CA . SER A 1 112 ? -2.529 4.310 11.910 1.00 91.00 112 SER A CA 1
ATOM 877 C C . SER A 1 112 ? -2.973 5.523 11.095 1.00 91.00 112 SER A C 1
ATOM 879 O O . SER A 1 112 ? -2.883 5.508 9.869 1.00 91.00 112 SER A O 1
ATOM 881 N N . THR A 1 113 ? -3.381 6.608 11.763 1.00 92.50 113 THR A N 1
ATOM 882 C CA . THR A 1 113 ? -3.812 7.841 11.083 1.00 92.50 113 THR A CA 1
ATOM 883 C C . THR A 1 113 ? -2.666 8.532 10.349 1.00 92.50 113 THR A C 1
ATOM 885 O O . THR A 1 113 ? -2.881 9.036 9.248 1.00 92.50 113 THR A O 1
ATOM 888 N N . LEU A 1 114 ? -1.441 8.495 10.886 1.00 93.44 114 LEU A N 1
ATOM 889 C CA . LEU A 1 114 ? -0.255 8.981 10.180 1.00 93.44 114 LEU A CA 1
ATOM 890 C C . LEU A 1 114 ? -0.004 8.193 8.886 1.00 93.44 114 LEU A C 1
ATOM 892 O O . LEU A 1 114 ? 0.253 8.789 7.843 1.00 93.44 114 LEU A O 1
ATOM 896 N N . ILE A 1 115 ? -0.108 6.863 8.916 1.00 93.56 115 ILE A N 1
ATOM 897 C CA . ILE A 1 115 ? 0.105 6.043 7.713 1.00 93.56 115 ILE A CA 1
ATOM 898 C C . ILE A 1 115 ? -1.028 6.243 6.696 1.00 93.56 115 ILE A C 1
ATOM 900 O O . ILE A 1 115 ? -0.768 6.340 5.498 1.00 93.56 115 ILE A O 1
ATOM 904 N N . MET A 1 116 ? -2.279 6.360 7.148 1.00 94.06 116 MET A N 1
ATOM 905 C CA . MET A 1 116 ? -3.415 6.686 6.274 1.00 94.06 116 MET A CA 1
ATOM 906 C C . MET A 1 116 ? -3.248 8.053 5.606 1.00 94.06 116 MET A C 1
ATOM 908 O O . MET A 1 116 ? -3.581 8.213 4.434 1.00 94.06 116 MET A O 1
ATOM 912 N N . GLN A 1 117 ? -2.692 9.024 6.331 1.00 93.94 117 GLN A N 1
ATOM 913 C CA . GLN A 1 117 ? -2.352 10.334 5.791 1.00 93.94 117 GLN A CA 1
ATOM 914 C C . GLN A 1 117 ? -1.313 10.210 4.665 1.00 93.94 117 GLN A C 1
ATOM 916 O O . GLN A 1 117 ? -1.545 10.729 3.577 1.00 93.94 117 GLN A O 1
ATOM 921 N N . LEU A 1 118 ? -0.248 9.427 4.870 1.00 94.25 118 LEU A N 1
ATOM 922 C CA . LEU A 1 118 ? 0.754 9.151 3.832 1.00 94.25 118 LEU A CA 1
ATOM 923 C C . LEU A 1 118 ? 0.159 8.443 2.602 1.00 94.25 118 LEU A C 1
ATOM 925 O O . LEU A 1 118 ? 0.494 8.793 1.474 1.00 94.25 118 LEU A O 1
ATOM 929 N N . LEU A 1 119 ? -0.751 7.481 2.796 1.00 93.62 119 LEU A N 1
ATOM 930 C CA . LEU A 1 119 ? -1.469 6.831 1.691 1.00 93.62 119 LEU A CA 1
ATOM 931 C C . LEU A 1 119 ? -2.282 7.843 0.871 1.00 93.62 119 LEU A C 1
ATOM 933 O O . LEU A 1 119 ? -2.247 7.803 -0.358 1.00 93.62 119 LEU A O 1
ATOM 937 N N . ARG A 1 120 ? -2.988 8.764 1.538 1.00 94.69 120 ARG A N 1
ATOM 938 C CA . ARG A 1 120 ? -3.761 9.826 0.877 1.00 94.69 120 ARG A CA 1
ATOM 939 C C . ARG A 1 120 ? -2.864 10.792 0.104 1.00 94.69 120 ARG A C 1
ATOM 941 O O . ARG A 1 120 ? -3.210 11.179 -1.013 1.00 94.69 120 ARG A O 1
ATOM 948 N N . ASP A 1 121 ? -1.736 11.176 0.691 1.00 93.50 121 ASP A N 1
ATOM 949 C CA . ASP A 1 121 ? -0.792 12.105 0.070 1.00 93.50 121 ASP A CA 1
ATOM 950 C C . ASP A 1 121 ? -0.161 11.479 -1.182 1.00 93.50 121 ASP A C 1
ATOM 952 O O . ASP A 1 121 ? -0.157 12.109 -2.239 1.00 93.50 121 ASP A O 1
ATOM 956 N N . ASN A 1 122 ? 0.234 10.202 -1.113 1.00 90.81 122 ASN A N 1
ATOM 957 C CA . ASN A 1 122 ? 0.713 9.447 -2.274 1.00 90.81 122 ASN A CA 1
ATOM 958 C C . ASN A 1 122 ? -0.351 9.331 -3.376 1.00 90.81 122 ASN A C 1
ATOM 960 O O . ASN A 1 122 ? -0.056 9.579 -4.539 1.00 90.81 122 ASN A O 1
ATOM 964 N N . LEU A 1 123 ? -1.600 9.001 -3.029 1.00 91.88 123 LEU A N 1
ATOM 965 C CA . LEU A 1 123 ? -2.697 8.943 -4.004 1.00 91.88 123 LEU A CA 1
ATOM 966 C C . LEU A 1 123 ? -2.925 10.289 -4.697 1.00 91.88 123 LEU A C 1
ATOM 968 O O . LEU A 1 123 ? -3.164 10.325 -5.901 1.00 91.88 123 LEU A O 1
ATOM 972 N N . THR A 1 124 ? -2.844 11.390 -3.951 1.00 92.19 124 THR A N 1
ATOM 973 C CA . THR A 1 124 ? -3.002 12.740 -4.506 1.00 92.19 124 THR A CA 1
ATOM 974 C C . THR A 1 124 ? -1.877 13.051 -5.490 1.00 92.19 124 THR A C 1
ATOM 976 O O . THR A 1 124 ? -2.158 13.473 -6.606 1.00 92.19 124 THR A O 1
ATOM 979 N N . LEU A 1 125 ? -0.628 12.765 -5.109 1.00 89.69 125 LEU A N 1
ATOM 980 C CA . LEU A 1 125 ? 0.549 12.969 -5.955 1.00 89.69 125 LEU A CA 1
ATOM 981 C C . LEU A 1 125 ? 0.481 12.151 -7.254 1.00 89.69 125 LEU A C 1
ATOM 983 O O . LEU A 1 125 ? 0.689 12.671 -8.344 1.00 89.69 125 LEU A O 1
ATOM 987 N N . TRP A 1 126 ? 0.152 10.864 -7.160 1.00 90.31 126 TRP A N 1
ATOM 988 C CA . TRP A 1 126 ? 0.142 9.987 -8.332 1.00 90.31 126 TRP A CA 1
ATOM 989 C C . TRP A 1 126 ? -1.042 10.256 -9.257 1.00 90.31 126 TRP A C 1
ATOM 991 O O . TRP A 1 126 ? -0.936 10.079 -10.464 1.00 90.31 126 TRP A O 1
ATOM 1001 N N . THR A 1 127 ? -2.181 10.696 -8.719 1.00 83.56 127 THR A N 1
ATOM 1002 C CA . THR A 1 127 ? -3.332 11.061 -9.557 1.00 83.56 127 THR A CA 1
ATOM 1003 C C . THR A 1 127 ? -3.145 12.403 -10.257 1.00 83.56 127 THR A C 1
ATOM 1005 O O . THR A 1 127 ? -3.649 12.543 -11.373 1.00 83.56 127 THR A O 1
ATOM 1008 N N . SER A 1 128 ? -2.389 13.350 -9.682 1.00 80.00 128 SER A N 1
ATOM 1009 C CA . SER A 1 128 ? -1.965 14.554 -10.411 1.00 80.00 128 SER A CA 1
ATOM 1010 C C . SER A 1 128 ? -1.010 14.222 -11.557 1.00 80.00 128 SER A C 1
ATOM 1012 O O . SER A 1 128 ? -1.243 14.685 -12.666 1.00 80.00 128 SER A O 1
ATOM 1014 N N . ASP A 1 129 ? -0.031 13.335 -11.348 1.00 71.62 129 ASP A N 1
ATOM 1015 C CA . ASP A 1 129 ? 0.915 12.939 -12.406 1.00 71.62 129 ASP A CA 1
ATOM 1016 C C . ASP A 1 129 ? 0.204 12.268 -13.602 1.00 71.62 129 ASP A C 1
ATOM 1018 O O . ASP A 1 129 ? 0.554 12.501 -14.755 1.00 71.62 129 ASP A O 1
ATOM 1022 N N . ILE A 1 130 ? -0.840 11.467 -13.346 1.00 66.69 130 ILE A N 1
ATOM 1023 C CA . ILE A 1 130 ? -1.639 10.801 -14.396 1.00 66.69 130 ILE A CA 1
ATOM 1024 C C . ILE A 1 130 ? -2.551 11.792 -15.143 1.00 66.69 130 ILE A C 1
ATOM 1026 O O . ILE A 1 130 ? -2.907 11.557 -16.297 1.00 66.69 130 ILE A O 1
ATOM 1030 N N . SER A 1 131 ? -2.964 12.889 -14.500 1.00 58.75 131 SER A N 1
ATOM 1031 C CA . SER A 1 131 ? -3.841 13.897 -15.116 1.00 58.75 131 SER A CA 1
ATOM 1032 C C . SER A 1 131 ? -3.088 15.016 -15.844 1.00 58.75 131 SER A C 1
ATOM 1034 O O . SER A 1 131 ? -3.720 15.789 -16.565 1.00 58.75 131 SER A O 1
ATOM 1036 N N . GLU A 1 132 ? -1.759 15.055 -15.731 1.00 50.81 132 GLU A N 1
ATOM 1037 C CA . GLU A 1 132 ? -0.877 15.968 -16.468 1.00 50.81 132 GLU A CA 1
ATOM 1038 C C . GLU A 1 132 ? -0.286 15.368 -17.761 1.00 50.81 132 GLU A C 1
ATOM 1040 O O . GLU A 1 132 ? 0.524 16.031 -18.409 1.00 50.81 132 GLU A O 1
ATOM 1045 N N . ASP A 1 133 ? -0.711 14.173 -18.201 1.00 42.88 133 ASP A N 1
ATOM 1046 C CA . ASP A 1 133 ? -0.293 13.636 -19.506 1.00 42.88 133 ASP A CA 1
ATOM 1047 C C . ASP A 1 133 ? -1.005 14.411 -20.645 1.00 42.88 133 ASP A C 1
ATOM 1049 O O . ASP A 1 133 ? -2.236 14.336 -20.788 1.00 42.88 133 ASP A O 1
ATOM 1053 N N . PRO A 1 134 ? -0.280 15.227 -21.436 1.00 42.81 134 PRO A N 1
ATOM 1054 C CA . PRO A 1 134 ? -0.885 16.151 -22.370 1.00 42.81 134 PRO A CA 1
ATOM 1055 C C . PRO A 1 134 ? -1.407 15.396 -23.589 1.00 42.81 134 PRO A C 1
ATOM 1057 O O . PRO A 1 134 ? -0.657 14.940 -24.449 1.00 42.81 134 PRO A O 1
ATOM 1060 N N . ALA A 1 135 ? -2.726 15.397 -23.745 1.00 43.78 135 ALA A N 1
ATOM 1061 C CA . ALA A 1 135 ? -3.394 15.221 -25.031 1.00 43.78 135 ALA A CA 1
ATOM 1062 C C . ALA A 1 135 ? -3.123 16.408 -25.999 1.00 43.78 135 ALA A C 1
ATOM 1064 O O . ALA A 1 135 ? -4.042 16.929 -26.627 1.00 43.78 135 ALA A O 1
ATOM 1065 N N . GLU A 1 136 ? -1.867 16.843 -26.128 1.00 46.69 136 GLU A N 1
ATOM 1066 C CA . GLU A 1 136 ? -1.389 17.934 -26.991 1.00 46.69 136 GLU A CA 1
ATOM 1067 C C . GLU A 1 136 ? -0.255 17.416 -27.893 1.00 46.69 136 GLU A C 1
ATOM 1069 O O . GLU A 1 136 ? 0.882 17.868 -27.834 1.00 46.69 136 GLU A O 1
ATOM 1074 N N . GLU A 1 137 ? -0.551 16.444 -28.759 1.00 45.72 137 GLU A N 1
ATOM 1075 C CA . GLU A 1 137 ? 0.288 16.197 -29.942 1.00 45.72 137 GLU A CA 1
ATOM 1076 C C . GLU A 1 137 ? -0.534 15.712 -31.147 1.00 45.72 137 GLU A C 1
ATOM 1078 O O . GLU A 1 137 ? -0.175 14.766 -31.836 1.00 45.72 137 GLU A O 1
ATOM 1083 N N . ILE A 1 138 ? -1.673 16.352 -31.439 1.00 51.03 138 ILE A N 1
ATOM 1084 C CA . ILE A 1 138 ? -2.290 16.249 -32.774 1.00 51.03 138 ILE A CA 1
ATOM 1085 C C . ILE A 1 138 ? -2.909 17.589 -33.173 1.00 51.03 138 ILE A C 1
ATOM 1087 O O . ILE A 1 138 ? -4.131 17.705 -33.236 1.00 51.03 138 ILE A O 1
ATOM 1091 N N . ARG A 1 139 ? -2.090 18.593 -33.516 1.00 50.25 139 ARG A N 1
ATOM 1092 C CA . ARG A 1 139 ? -2.509 19.643 -34.461 1.00 50.25 139 ARG A CA 1
ATOM 1093 C C . ARG A 1 139 ? -1.383 20.044 -35.418 1.00 50.25 139 ARG A C 1
ATOM 1095 O O . ARG A 1 139 ? -0.397 20.659 -35.045 1.00 50.25 139 ARG A O 1
ATOM 1102 N N . GLU A 1 140 ? -1.646 19.687 -36.674 1.00 42.41 140 GLU A N 1
ATOM 1103 C CA . GLU A 1 140 ? -1.186 20.312 -37.919 1.00 42.41 140 GLU A CA 1
ATOM 1104 C C . GLU A 1 140 ? 0.268 20.097 -38.367 1.00 42.41 140 GLU A C 1
ATOM 1106 O O . GLU A 1 140 ? 1.125 20.971 -38.297 1.00 42.41 140 GLU A O 1
ATOM 1111 N N . ALA A 1 141 ? 0.490 18.965 -39.045 1.00 47.56 141 ALA A N 1
ATOM 1112 C CA . ALA A 1 141 ? 1.425 18.939 -40.166 1.00 47.56 141 ALA A CA 1
ATOM 1113 C C . ALA A 1 141 ? 0.792 19.674 -41.370 1.00 47.56 141 ALA A C 1
ATOM 1115 O O . ALA A 1 141 ? -0.299 19.281 -41.802 1.00 47.56 141 ALA A O 1
ATOM 1116 N N . PRO A 1 142 ? 1.439 20.693 -41.968 1.00 49.59 142 PRO A N 1
ATOM 1117 C CA . PRO A 1 142 ? 0.946 21.269 -43.207 1.00 49.59 142 PRO A CA 1
ATOM 1118 C C . PRO A 1 142 ? 1.179 20.264 -44.341 1.00 49.59 142 PRO A C 1
ATOM 1120 O O . PRO A 1 142 ? 2.304 19.825 -44.600 1.00 49.59 142 PRO A O 1
ATOM 1123 N N . LYS A 1 143 ? 0.088 19.875 -45.010 1.00 50.09 143 LYS A N 1
ATOM 1124 C CA . LYS A 1 143 ? 0.128 19.087 -46.245 1.00 50.09 143 LYS A CA 1
ATOM 1125 C C . LYS A 1 143 ? 0.996 19.820 -47.270 1.00 50.09 143 LYS A C 1
ATOM 1127 O O . LYS A 1 143 ? 0.735 20.976 -47.590 1.00 50.09 143 LYS A O 1
ATOM 1132 N N . ARG A 1 144 ? 2.009 19.122 -47.793 1.00 46.47 144 ARG A N 1
ATOM 1133 C CA . ARG A 1 144 ? 2.719 19.511 -49.016 1.00 46.47 144 ARG A CA 1
ATOM 1134 C C . ARG A 1 144 ? 1.700 19.592 -50.144 1.00 46.47 144 ARG A C 1
ATOM 1136 O O . ARG A 1 144 ? 1.057 18.587 -50.442 1.00 46.47 144 ARG A O 1
ATOM 1143 N N . ASP A 1 145 ? 1.577 20.761 -50.754 1.00 43.97 145 ASP A N 1
ATOM 1144 C CA . ASP A 1 145 ? 0.925 20.880 -52.048 1.00 43.97 145 ASP A CA 1
ATOM 1145 C C . ASP A 1 145 ? 1.926 20.421 -53.114 1.00 43.97 145 ASP A C 1
ATOM 1147 O O . ASP A 1 145 ? 3.001 20.997 -53.289 1.00 43.97 145 ASP A O 1
ATOM 1151 N N . SER A 1 146 ? 1.618 19.294 -53.743 1.00 49.44 146 SER A N 1
ATOM 1152 C CA . SER A 1 146 ? 2.272 18.820 -54.955 1.00 49.44 146 SER A CA 1
ATOM 1153 C C . SER A 1 146 ? 1.245 18.938 -56.068 1.00 49.44 146 SER A C 1
ATOM 1155 O O . SER A 1 146 ? 0.531 17.984 -56.361 1.00 49.44 146 SER A O 1
ATOM 1157 N N . SER A 1 147 ? 1.160 20.121 -56.667 1.00 43.38 147 SER A N 1
ATOM 1158 C CA . SER A 1 147 ? 0.482 20.325 -57.941 1.00 43.38 147 SER A CA 1
ATOM 1159 C C . SER A 1 147 ? 1.528 20.313 -59.061 1.00 43.38 147 SER A C 1
ATOM 1161 O O . SER A 1 147 ? 2.131 21.337 -59.383 1.00 43.38 147 SER A O 1
ATOM 1163 N N . GLU A 1 148 ? 1.765 19.133 -59.633 1.00 43.84 148 GLU A N 1
ATOM 1164 C CA . GLU A 1 148 ? 2.266 19.001 -61.004 1.00 43.84 148 GLU A CA 1
ATOM 1165 C C . GLU A 1 148 ? 1.118 19.274 -61.988 1.00 43.84 148 GLU A C 1
ATOM 1167 O O . GLU A 1 148 ? 0.006 18.780 -61.795 1.00 43.84 148 GLU A O 1
ATOM 1172 N N . GLY A 1 149 ? 1.419 19.979 -63.083 1.00 45.53 149 GLY A N 1
ATOM 1173 C CA . GLY A 1 149 ? 0.707 19.810 -64.352 1.00 45.53 149 GLY A CA 1
ATOM 1174 C C . GLY A 1 149 ? -0.012 21.039 -64.907 1.00 45.53 149 GLY A C 1
ATOM 1175 O O . GLY A 1 149 ? -1.229 21.141 -64.777 1.00 45.53 149 GLY A O 1
ATOM 1176 N N . GLN A 1 150 ? 0.723 21.897 -65.623 1.00 36.88 150 GLN A N 1
ATOM 1177 C CA . GLN A 1 150 ? 0.542 22.122 -67.070 1.00 36.88 150 GLN A CA 1
ATOM 1178 C C . GLN A 1 150 ? 1.694 22.942 -67.654 1.00 36.88 150 GLN A C 1
ATOM 1180 O O . GLN A 1 150 ? 2.087 23.947 -67.024 1.00 36.88 150 GLN A O 1
#

InterPro domains:
  IPR000308 14-3-3 protein [PR00305] (11-33)
  IPR000308 14-3-3 protein [PR00305] (46-72)
  IPR000308 14-3-3 protein [PR00305] (73-99)
  IPR000308 14-3-3 protein [PR00305] (100-129)
  IPR000308 14-3-3 protein [PTHR18860] (24-131)
  IPR023409 14-3-3 protein, conserved site [PS00797] (109-128)
  IPR023410 14-3-3 domain [PF00244] (23-127)
  IPR023410 14-3-3 domain [SM00101] (1-140)
  IPR036815 14-3-3 domain superfamily [G3DSA:1.20.190.20] (10-140)
  IPR036815 14-3-3 domain superfamily [SSF48445] (24-134)

Radius of gyration: 22.06 Å; Cα contacts (8 Å, |Δi|>4): 108; chains: 1; bounding box: 37×39×89 Å

Solvent-accessible surface area (backbone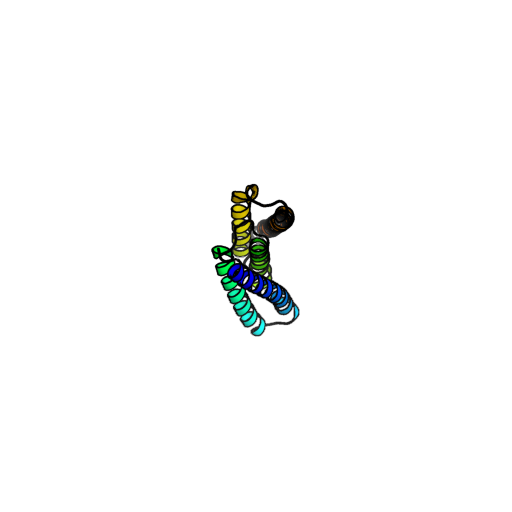 atoms only — not comparable to full-atom values): 8593 Å² total; per-residue (Å²): 134,61,68,73,55,54,53,55,48,52,52,52,46,51,51,52,51,54,51,48,58,52,46,52,53,48,42,71,76,75,42,66,73,69,61,31,51,56,50,50,53,52,49,50,54,52,52,50,57,46,46,57,50,33,68,74,75,42,57,59,51,33,48,71,44,41,51,48,39,47,54,52,16,48,43,27,36,76,73,63,70,32,53,72,60,12,45,51,46,30,48,49,49,45,54,50,17,61,78,48,48,92,75,59,52,79,83,52,40,62,56,24,52,52,46,47,49,51,38,52,51,51,47,54,54,55,52,50,60,67,70,65,64,74,94,76,84,85,82,81,81,82,78,81,85,81,84,84,87,134

pLDDT: mean 76.32, std 18.23, range [36.88, 96.0]

Organism: Zea mays (NCBI:txid4577)

Sequence (150 aa):
MDPSKTFSYAVRLRFCLTDSVVMIRYLAEFKTGAERKDAAENTMVAYKAAQDIALAELAPTHPIRLGLALNFSVFYYEILNSPDRACSLAKQAFDEAISELDTLSEESYKDSTLIMQLLRDNLTLWTSDISEDPAEEIREAPKRDSSEGQ

Mean predicted aligned error: 11.88 Å

Secondary structure (DSSP, 8-state):
--HHHHHHHHHHHHHHHHHHHHHHHHHHHH--THHHHHHHHHHHHHHHHHHHHHHHHS-TT-HHHHHHHHHHHHIIIIIT--HHHHHHHHHHHHHHHHHHGGG--HHHHHHHHHHHHHHHHHHHHHHHHHHT------S-PPPP------

Foldseek 3Di:
DDVVVVVVLVVVLVVLLVVLVVLVVCLVPPDDDPVSVVSLVVSVVSLVVSQVSCVVRHQLLALSNLSSLLSVLVSCVPRVVNNVVSLVSLVVSLVSNVVCLVVDDPVSNVSSVVSSVSSVVVNVVSVVVVVPPDPPDDDDDDDDDDDDDD

Nearest PDB structures (foldseek):
  6zc9-assembly2_B  TM=9.513E-01  e=1.343E-10  Homo sapiens
  7qik-assembly1_B  TM=9.566E-01  e=6.465E-10  Homo sapiens
  6rm7-assembly1_A-2  TM=9.469E-01  e=5.279E-10  Homo sapiens
  5ok9-assembly1_A  TM=8.941E-01  e=4.097E-10  Homo sapiens
  3spr-assembly1_A-2  TM=9.431E-01  e=5.842E-10  Homo sapiens